Protein AF-A3DLD0-F1 (afdb_monomer_lite)

Secondary structure (DSSP, 8-state):
---PPP-HHHHHHHHHHHHHT---HHHHHHHHHHHHHT--EE---HHHHHHHHHTT---TTEE-GGG--

Foldseek 3Di:
DDDQDQDPQLQVQLVVLVVVPDVPSVLSSLVSSCVVVVAADEDPDPVSLVSCVVVVHDPPSYDYPVNVD

Radius of gyration: 11.7 Å; chains: 1; bounding box: 23×27×28 Å

Structure (mmCIF, N/CA/C/O backbone):
data_AF-A3DLD0-F1
#
_entry.id   AF-A3DLD0-F1
#
loop_
_atom_site.group_PDB
_atom_site.id
_atom_site.type_symbol
_atom_site.label_atom_id
_atom_site.label_alt_id
_atom_site.label_comp_id
_atom_site.label_asym_id
_atom_site.label_entity_id
_atom_site.label_seq_id
_atom_site.pdbx_PDB_ins_code
_atom_site.Cartn_x
_atom_site.Cartn_y
_atom_site.Cartn_z
_atom_site.occupancy
_atom_site.B_iso_or_equiv
_atom_site.auth_seq_id
_atom_site.auth_comp_id
_atom_site.auth_asym_id
_atom_site.auth_atom_id
_atom_site.pdbx_PDB_model_num
ATOM 1 N N . MET A 1 1 ? 8.838 -16.864 11.543 1.00 54.41 1 MET A N 1
ATOM 2 C CA . MET A 1 1 ? 8.044 -15.685 11.136 1.00 54.41 1 MET A CA 1
ATOM 3 C C . MET A 1 1 ? 7.434 -15.977 9.780 1.00 54.41 1 MET A C 1
ATOM 5 O O . MET A 1 1 ? 8.173 -16.368 8.881 1.00 54.41 1 MET A O 1
ATOM 9 N N . ASN A 1 2 ? 6.117 -15.834 9.646 1.00 82.12 2 ASN A N 1
ATOM 10 C CA . ASN A 1 2 ? 5.466 -15.895 8.340 1.00 82.12 2 ASN A CA 1
ATOM 11 C C . ASN A 1 2 ? 5.828 -14.613 7.590 1.00 82.12 2 ASN A C 1
ATOM 13 O O . ASN A 1 2 ? 5.593 -13.523 8.103 1.00 82.12 2 ASN A O 1
ATOM 17 N N . HIS A 1 3 ? 6.449 -14.749 6.426 1.00 84.88 3 HIS A N 1
ATOM 18 C CA . HIS A 1 3 ? 6.771 -13.632 5.549 1.00 84.88 3 HIS A CA 1
ATOM 19 C C . HIS A 1 3 ? 5.928 -13.748 4.288 1.00 84.88 3 HIS A C 1
ATOM 21 O O . HIS A 1 3 ? 5.639 -14.850 3.817 1.00 84.88 3 HIS A O 1
ATOM 27 N N . VAL A 1 4 ? 5.535 -12.601 3.751 1.00 87.88 4 VAL A N 1
ATOM 28 C CA . VAL A 1 4 ? 4.835 -12.524 2.477 1.00 87.88 4 VAL A CA 1
ATOM 29 C C . VAL A 1 4 ? 5.868 -12.135 1.417 1.00 87.88 4 VAL A C 1
ATOM 31 O O . VAL A 1 4 ? 6.501 -11.091 1.570 1.00 87.88 4 VAL A O 1
ATOM 34 N N . PRO A 1 5 ? 6.103 -12.964 0.383 1.00 91.00 5 PRO A N 1
ATOM 35 C CA . PRO A 1 5 ? 7.041 -12.614 -0.672 1.00 91.00 5 PRO A CA 1
ATOM 36 C C . PRO A 1 5 ? 6.539 -11.421 -1.487 1.00 91.00 5 PRO A C 1
ATOM 38 O O . PRO A 1 5 ? 5.351 -11.328 -1.801 1.00 91.00 5 PRO A O 1
ATOM 41 N N . ILE A 1 6 ? 7.474 -10.562 -1.879 1.00 94.31 6 ILE A N 1
ATOM 42 C CA . ILE A 1 6 ? 7.264 -9.545 -2.909 1.00 94.31 6 ILE A CA 1
ATOM 43 C C . ILE A 1 6 ? 7.287 -10.239 -4.277 1.00 94.31 6 ILE A C 1
ATOM 45 O O . ILE A 1 6 ? 8.057 -11.177 -4.485 1.00 94.31 6 ILE A O 1
ATOM 49 N N . ASP A 1 7 ? 6.438 -9.788 -5.193 1.00 93.25 7 ASP A N 1
ATOM 50 C CA . ASP A 1 7 ? 6.341 -10.282 -6.570 1.00 93.25 7 ASP A CA 1
ATOM 51 C C . ASP A 1 7 ? 6.382 -9.124 -7.584 1.00 93.25 7 ASP A C 1
ATOM 53 O O . ASP A 1 7 ? 6.247 -7.953 -7.228 1.00 93.25 7 ASP A O 1
ATOM 57 N N . ASP A 1 8 ? 6.598 -9.443 -8.861 1.00 96.44 8 ASP A N 1
ATOM 58 C CA . ASP A 1 8 ? 6.764 -8.432 -9.915 1.00 96.44 8 ASP A CA 1
ATOM 59 C C . ASP A 1 8 ? 5.525 -7.528 -10.063 1.00 96.44 8 ASP A C 1
ATOM 61 O O . ASP A 1 8 ? 5.649 -6.334 -10.344 1.00 96.44 8 ASP A O 1
ATOM 65 N N . GLU A 1 9 ? 4.327 -8.077 -9.831 1.00 95.75 9 GLU A N 1
ATOM 66 C CA . GLU A 1 9 ? 3.065 -7.333 -9.877 1.00 95.75 9 GLU A CA 1
ATOM 67 C C . GLU A 1 9 ? 2.988 -6.289 -8.757 1.00 95.75 9 GLU A C 1
ATOM 69 O O . GLU A 1 9 ? 2.658 -5.128 -9.010 1.00 95.75 9 GLU A O 1
ATOM 74 N N . SER A 1 10 ? 3.344 -6.666 -7.526 1.00 96.38 10 SER A N 1
ATOM 75 C CA . SER A 1 10 ? 3.349 -5.739 -6.391 1.00 96.38 10 SER A CA 1
ATOM 76 C C . SER A 1 10 ? 4.376 -4.617 -6.557 1.00 96.38 10 SER A C 1
ATOM 78 O O . SER A 1 10 ? 4.076 -3.469 -6.227 1.00 96.38 10 SER A O 1
ATOM 80 N N . ILE A 1 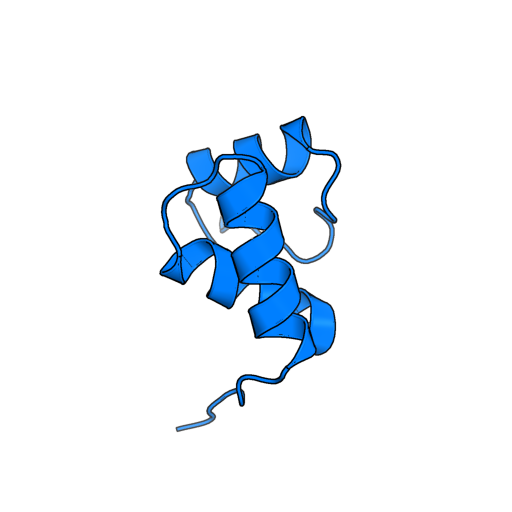11 ? 5.536 -4.896 -7.157 1.00 97.69 11 ILE A N 1
ATOM 81 C CA . ILE A 1 11 ? 6.509 -3.857 -7.528 1.00 97.69 11 ILE A CA 1
ATOM 82 C C . ILE A 1 11 ? 5.942 -2.927 -8.610 1.00 97.69 11 ILE A C 1
ATOM 84 O O . ILE A 1 11 ? 6.030 -1.702 -8.483 1.00 97.69 11 ILE A O 1
ATOM 88 N N . GLY A 1 12 ? 5.345 -3.486 -9.667 1.00 98.19 12 GLY A N 1
ATOM 89 C CA . GLY A 1 12 ? 4.754 -2.707 -10.756 1.00 98.19 12 GLY A CA 1
ATOM 90 C C . GLY A 1 12 ? 3.661 -1.754 -10.266 1.00 98.19 12 GLY A C 1
ATOM 91 O O . GLY A 1 12 ? 3.668 -0.568 -10.611 1.00 98.19 12 GLY A O 1
ATOM 92 N N . ASN A 1 13 ? 2.775 -2.246 -9.399 1.00 97.19 13 ASN A N 1
ATOM 93 C CA . ASN A 1 13 ? 1.713 -1.453 -8.783 1.00 97.19 13 ASN A CA 1
ATOM 94 C C . ASN A 1 13 ? 2.271 -0.365 -7.854 1.00 97.19 13 ASN A C 1
ATOM 96 O O . ASN A 1 13 ? 1.816 0.780 -7.914 1.00 97.19 13 ASN A O 1
ATOM 100 N N . ALA A 1 14 ? 3.315 -0.662 -7.077 1.00 98.25 14 ALA A N 1
ATOM 101 C CA . ALA A 1 14 ? 3.931 0.327 -6.199 1.00 98.25 14 ALA A CA 1
ATOM 102 C C . ALA A 1 14 ? 4.561 1.493 -6.985 1.00 98.25 14 ALA A C 1
ATOM 104 O O . ALA A 1 14 ? 4.380 2.667 -6.649 1.00 98.25 14 ALA A O 1
ATOM 105 N N . ILE A 1 15 ? 5.243 1.181 -8.094 1.00 98.50 15 ILE A N 1
ATOM 106 C CA . ILE A 1 15 ? 5.783 2.185 -9.020 1.00 98.50 15 ILE A CA 1
ATOM 107 C C . ILE A 1 15 ? 4.650 2.984 -9.674 1.00 98.50 15 ILE A C 1
ATOM 109 O O . ILE A 1 15 ? 4.772 4.198 -9.851 1.00 98.50 15 ILE A O 1
ATOM 113 N N . TYR A 1 16 ? 3.544 2.334 -10.037 1.00 98.25 16 TYR A N 1
ATOM 114 C CA . TYR A 1 16 ? 2.377 3.016 -10.591 1.00 98.25 16 TYR A CA 1
ATOM 115 C C . TYR A 1 16 ? 1.786 4.033 -9.602 1.00 98.25 16 TYR A C 1
ATOM 117 O O . TYR A 1 16 ? 1.600 5.191 -9.978 1.00 98.25 16 TYR A O 1
ATOM 125 N N . MET A 1 17 ? 1.595 3.664 -8.331 1.00 98.19 17 MET A N 1
ATOM 126 C CA . MET A 1 17 ? 1.148 4.591 -7.279 1.00 98.19 17 MET A CA 1
ATOM 127 C C . MET A 1 17 ? 2.118 5.763 -7.089 1.00 98.19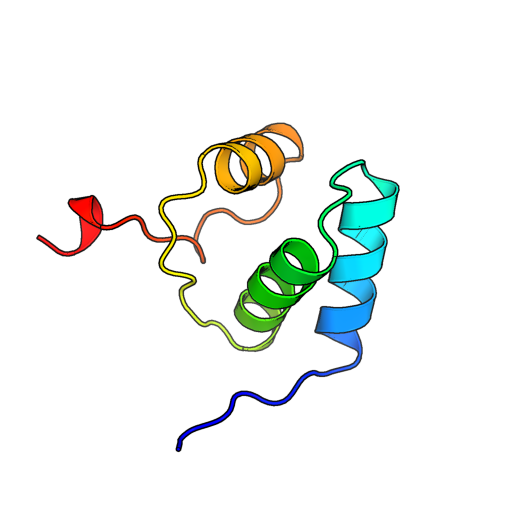 17 MET A C 1
ATOM 129 O O . MET A 1 17 ? 1.696 6.920 -7.018 1.00 98.19 17 MET A O 1
ATOM 133 N N . TYR A 1 18 ? 3.425 5.490 -7.118 1.00 98.56 18 TYR A N 1
ATOM 134 C CA . TYR A 1 18 ? 4.446 6.536 -7.060 1.00 98.56 18 TYR A CA 1
ATOM 135 C C . TYR A 1 18 ? 4.342 7.529 -8.222 1.00 98.56 18 TYR A C 1
ATOM 137 O O . TYR A 1 18 ? 4.502 8.739 -8.039 1.00 98.56 18 TYR A O 1
ATOM 145 N N . ARG A 1 19 ? 4.043 7.034 -9.428 1.00 98.19 19 ARG A N 1
ATOM 146 C 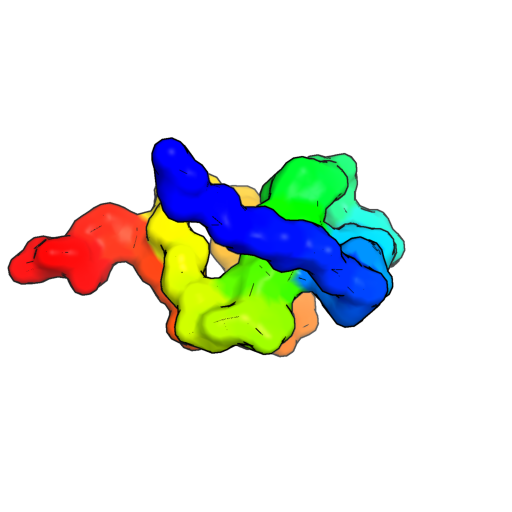CA . ARG A 1 19 ? 3.809 7.870 -10.614 1.00 98.19 19 ARG A CA 1
ATOM 147 C C . ARG A 1 19 ? 2.497 8.650 -10.536 1.00 98.19 19 ARG A C 1
ATOM 149 O O . ARG A 1 19 ? 2.440 9.747 -11.085 1.00 98.19 19 ARG A O 1
ATOM 156 N N . LEU A 1 20 ? 1.477 8.111 -9.866 1.00 98.00 20 LEU A N 1
ATOM 157 C CA . LEU A 1 20 ? 0.213 8.803 -9.597 1.00 98.00 20 LEU A CA 1
ATOM 158 C C . LEU A 1 20 ? 0.344 9.908 -8.539 1.00 98.00 20 LEU A C 1
ATOM 160 O O . LEU A 1 20 ? -0.460 10.838 -8.542 1.00 98.00 20 LEU A O 1
ATOM 164 N N . GLY A 1 21 ? 1.364 9.841 -7.679 1.00 98.12 21 GLY A N 1
ATOM 165 C CA . GLY A 1 21 ? 1.739 10.931 -6.779 1.00 98.12 21 GLY A CA 1
ATOM 166 C C . GLY A 1 21 ? 1.982 10.538 -5.323 1.00 98.12 21 GLY A C 1
ATOM 167 O O . GLY A 1 21 ? 2.479 11.385 -4.585 1.00 98.12 21 GLY A O 1
ATOM 168 N N . HIS A 1 22 ? 1.702 9.297 -4.909 1.00 98.38 22 HIS A N 1
ATOM 169 C CA . HIS A 1 22 ? 1.975 8.848 -3.539 1.00 98.38 22 HIS A CA 1
ATOM 170 C C . HIS A 1 22 ? 3.463 8.550 -3.368 1.00 98.38 22 HIS A C 1
ATOM 172 O O . HIS A 1 22 ? 3.987 7.589 -3.936 1.00 98.38 22 HIS A O 1
ATOM 178 N N . ARG A 1 23 ? 4.184 9.414 -2.652 1.00 97.44 23 ARG A N 1
ATOM 179 C CA . ARG A 1 23 ? 5.654 9.367 -2.617 1.00 97.44 23 ARG A CA 1
ATOM 180 C C . ARG A 1 23 ? 6.220 8.355 -1.626 1.00 97.44 23 ARG A C 1
ATOM 182 O O . ARG A 1 23 ? 7.397 8.024 -1.773 1.00 97.44 23 ARG A O 1
ATOM 189 N N . ASP A 1 24 ? 5.414 7.835 -0.702 1.00 97.94 24 ASP A N 1
ATOM 190 C CA . ASP A 1 24 ? 5.842 6.753 0.180 1.00 97.94 24 ASP A CA 1
ATOM 191 C C . ASP A 1 24 ? 5.849 5.416 -0.575 1.00 97.94 24 ASP A C 1
ATOM 193 O O . ASP A 1 24 ? 4.813 4.818 -0.876 1.00 97.94 24 ASP A O 1
ATOM 197 N N . MET A 1 25 ? 7.050 4.964 -0.939 1.00 97.62 25 MET A N 1
ATOM 198 C CA . MET A 1 25 ? 7.238 3.718 -1.680 1.00 97.62 25 MET A CA 1
ATOM 199 C C . MET A 1 25 ? 6.969 2.479 -0.818 1.00 97.62 25 MET A C 1
ATOM 201 O O . MET A 1 25 ? 6.605 1.436 -1.363 1.00 97.62 25 MET A O 1
ATOM 205 N N . ILE A 1 26 ? 7.159 2.569 0.500 1.00 97.00 26 ILE A N 1
ATOM 206 C CA . ILE A 1 26 ? 6.955 1.433 1.398 1.00 97.00 26 ILE A CA 1
ATOM 207 C C . ILE A 1 26 ? 5.457 1.163 1.512 1.00 97.00 26 ILE A C 1
ATOM 209 O O . ILE A 1 26 ? 5.042 0.024 1.300 1.00 97.00 26 ILE A O 1
ATOM 213 N N . ASP A 1 27 ? 4.641 2.197 1.716 1.00 97.19 27 ASP A N 1
ATOM 214 C CA . ASP A 1 27 ? 3.181 2.051 1.765 1.00 97.19 27 ASP A CA 1
ATOM 215 C C . ASP A 1 27 ? 2.604 1.572 0.439 1.00 97.19 27 ASP A C 1
ATOM 217 O O . ASP A 1 27 ? 1.790 0.644 0.403 1.00 97.19 27 ASP A O 1
ATOM 221 N N . ASN A 1 28 ? 3.092 2.139 -0.669 1.00 97.88 28 ASN A N 1
ATOM 222 C CA . ASN A 1 28 ? 2.716 1.701 -2.009 1.00 97.88 28 ASN A CA 1
ATOM 223 C C . ASN A 1 28 ? 2.974 0.202 -2.195 1.00 97.88 28 ASN A C 1
ATOM 225 O O . ASN A 1 28 ? 2.138 -0.514 -2.752 1.00 97.88 28 ASN A O 1
ATOM 229 N N . LEU A 1 29 ? 4.126 -0.284 -1.728 1.00 97.69 29 LEU A N 1
ATOM 230 C CA . LEU A 1 29 ? 4.500 -1.687 -1.833 1.00 97.69 29 LEU A CA 1
ATOM 231 C C . LEU A 1 29 ? 3.667 -2.577 -0.907 1.00 97.69 29 LEU A C 1
ATOM 233 O O . LEU A 1 29 ? 3.163 -3.603 -1.362 1.00 97.69 29 LEU A O 1
ATOM 237 N N . LEU A 1 30 ? 3.472 -2.187 0.354 1.00 96.75 30 LEU A N 1
ATOM 238 C CA . LEU A 1 30 ? 2.653 -2.938 1.310 1.00 96.75 30 LEU A CA 1
ATOM 239 C C . LEU A 1 30 ? 1.213 -3.085 0.813 1.00 96.75 30 LEU A C 1
ATOM 241 O O . LEU A 1 30 ? 0.689 -4.200 0.772 1.00 96.75 30 LEU A O 1
ATOM 245 N N . TYR A 1 31 ? 0.604 -1.992 0.352 1.00 97.31 31 TYR A N 1
ATOM 246 C CA . TYR A 1 31 ? -0.705 -2.019 -0.293 1.00 97.31 31 TYR A CA 1
ATOM 247 C C . TYR A 1 31 ? -0.717 -2.955 -1.505 1.00 97.31 31 TYR A C 1
ATOM 249 O O . TYR A 1 31 ? -1.573 -3.838 -1.605 1.00 97.31 31 TYR A O 1
ATOM 257 N N . SER A 1 32 ? 0.271 -2.829 -2.390 1.00 96.94 32 SER A N 1
ATOM 258 C CA . SER A 1 32 ? 0.337 -3.607 -3.627 1.00 96.94 32 SER A CA 1
ATOM 259 C C . SER A 1 32 ? 0.496 -5.114 -3.392 1.00 96.94 32 SER A C 1
ATOM 261 O O . SER A 1 32 ? -0.134 -5.905 -4.093 1.00 96.94 32 SER A O 1
ATOM 263 N N . ILE A 1 33 ? 1.261 -5.531 -2.376 1.00 96.38 33 ILE A N 1
ATOM 264 C CA . ILE A 1 33 ? 1.381 -6.944 -1.966 1.00 96.38 33 ILE A CA 1
ATOM 265 C C . ILE A 1 33 ? 0.017 -7.513 -1.563 1.00 96.38 33 ILE A C 1
ATOM 267 O O . ILE A 1 33 ? -0.299 -8.673 -1.843 1.00 96.38 33 ILE A O 1
ATOM 271 N N . THR A 1 34 ? -0.819 -6.715 -0.894 1.00 95.81 34 THR A N 1
ATOM 272 C CA . THR A 1 34 ? -2.136 -7.204 -0.468 1.00 95.81 34 THR A CA 1
ATOM 273 C C . THR A 1 34 ? -3.087 -7.439 -1.639 1.00 95.81 34 THR A C 1
ATOM 275 O O . THR A 1 34 ? -3.900 -8.364 -1.569 1.00 95.81 34 THR A O 1
ATOM 278 N N . LEU A 1 35 ? -2.940 -6.683 -2.735 1.00 93.56 35 LEU A N 1
ATOM 279 C CA . LEU A 1 35 ? -3.707 -6.887 -3.964 1.00 93.56 35 LEU A CA 1
ATOM 280 C C . LEU A 1 35 ? -3.331 -8.198 -4.659 1.00 93.56 35 LEU A C 1
ATOM 282 O O . LEU A 1 35 ? -4.223 -9.000 -4.943 1.00 93.56 35 LEU A O 1
ATOM 286 N N . SER A 1 36 ? -2.033 -8.453 -4.869 1.00 86.94 36 SER A N 1
ATOM 287 C CA . SER A 1 36 ? -1.576 -9.661 -5.580 1.00 86.94 36 SER A CA 1
ATOM 288 C C . SER A 1 36 ? -1.917 -10.948 -4.816 1.00 86.94 36 SER A C 1
ATOM 290 O O . SER A 1 36 ? -2.181 -11.994 -5.411 1.00 86.94 36 SER A O 1
ATOM 292 N N . ARG A 1 37 ? -1.990 -10.877 -3.479 1.00 86.25 37 ARG A N 1
ATOM 293 C CA . ARG A 1 37 ? -2.180 -12.050 -2.604 1.00 86.25 37 ARG A CA 1
ATOM 294 C C . ARG A 1 37 ? -3.537 -12.140 -1.916 1.00 86.25 37 ARG A C 1
ATOM 296 O O . ARG A 1 37 ? -3.728 -13.035 -1.094 1.00 86.25 37 ARG A O 1
ATOM 303 N N . LYS A 1 38 ? -4.483 -11.258 -2.256 1.00 87.44 38 LYS A N 1
ATOM 304 C CA . LYS A 1 38 ? -5.829 -11.200 -1.647 1.00 87.44 38 LYS A CA 1
ATOM 305 C C . LYS A 1 38 ? -5.779 -11.114 -0.114 1.00 87.44 38 LYS A C 1
ATOM 307 O O . LYS A 1 38 ? -6.576 -11.746 0.580 1.00 87.44 38 LYS A O 1
ATOM 312 N N . LEU A 1 39 ? -4.822 -10.351 0.407 1.00 93.94 39 LEU A N 1
ATOM 313 C CA . LEU A 1 39 ? -4.675 -10.093 1.839 1.00 93.94 39 LEU A CA 1
ATOM 314 C C . LEU A 1 39 ? -5.465 -8.844 2.238 1.00 93.94 39 LEU A C 1
ATOM 316 O O . LEU A 1 39 ? -5.894 -8.059 1.391 1.00 93.94 39 LEU A O 1
ATOM 320 N N . LYS A 1 40 ? -5.638 -8.658 3.546 1.00 95.19 40 LYS A N 1
ATOM 321 C CA . LYS A 1 40 ? -6.108 -7.398 4.121 1.00 95.19 40 LYS A CA 1
ATOM 322 C C . LYS A 1 40 ? -4.911 -6.616 4.657 1.00 95.19 40 LYS A C 1
ATOM 324 O O . LYS A 1 40 ? -4.089 -7.192 5.366 1.00 95.19 40 LYS A O 1
ATOM 329 N N . LEU A 1 41 ? -4.825 -5.330 4.332 1.00 96.31 41 LEU A N 1
ATOM 330 C CA . LEU A 1 41 ? -3.913 -4.384 4.963 1.00 96.31 41 LEU A CA 1
ATOM 331 C C . LEU A 1 41 ? -4.661 -3.700 6.106 1.00 96.31 41 LEU A C 1
ATOM 333 O O . LEU A 1 41 ? -5.563 -2.900 5.859 1.00 96.31 41 LEU A O 1
ATOM 337 N N . LEU A 1 42 ? -4.302 -4.045 7.342 1.00 97.00 42 LEU A N 1
ATOM 338 C CA . LEU A 1 42 ? -4.750 -3.315 8.522 1.00 97.00 42 LEU A CA 1
ATOM 339 C C . LEU A 1 42 ? -3.904 -2.052 8.662 1.00 97.00 42 LEU A C 1
ATOM 341 O O . LEU A 1 42 ? -2.689 -2.156 8.823 1.00 97.00 42 LEU A O 1
ATOM 345 N N . THR A 1 43 ? -4.533 -0.884 8.590 1.00 96.38 43 THR A N 1
ATOM 346 C CA . THR A 1 43 ? -3.837 0.402 8.701 1.00 96.38 43 THR A CA 1
ATOM 347 C C . THR A 1 43 ? -4.722 1.468 9.346 1.00 96.38 43 THR A C 1
ATOM 349 O O . THR A 1 43 ? -5.946 1.376 9.304 1.00 96.38 43 THR A O 1
ATOM 352 N N . VAL A 1 44 ? -4.077 2.467 9.948 1.00 96.94 44 VAL A N 1
ATOM 353 C CA . VAL A 1 44 ? -4.677 3.719 10.454 1.00 96.94 44 VAL A CA 1
ATOM 354 C C . VAL A 1 44 ? -4.215 4.931 9.638 1.00 96.94 44 VAL A C 1
ATOM 356 O O . VAL A 1 44 ? -4.422 6.074 10.034 1.00 96.94 44 VAL A O 1
ATOM 359 N N . ASP A 1 45 ? -3.510 4.684 8.535 1.00 96.81 45 ASP A N 1
ATOM 360 C CA . ASP A 1 45 ? -2.963 5.733 7.690 1.00 96.81 45 ASP A CA 1
ATOM 361 C C . ASP A 1 45 ? -4.051 6.329 6.789 1.00 96.81 45 ASP A C 1
ATOM 363 O O . ASP A 1 45 ? -4.396 5.794 5.731 1.00 96.81 45 ASP A O 1
ATOM 367 N N . GLU A 1 46 ? -4.595 7.458 7.231 1.00 96.56 46 GLU A N 1
ATOM 368 C CA . GLU A 1 46 ? -5.616 8.209 6.505 1.00 96.56 46 GLU A CA 1
ATOM 369 C C . GLU A 1 46 ? -5.093 8.832 5.195 1.00 96.56 46 GLU A C 1
ATOM 371 O O . GLU A 1 46 ? -5.880 9.056 4.272 1.00 96.56 46 GLU A O 1
ATOM 376 N N . GLU A 1 47 ? -3.783 9.096 5.067 1.00 97.44 47 GLU A N 1
ATOM 377 C CA . GLU A 1 47 ? -3.195 9.622 3.826 1.00 97.44 47 GLU A CA 1
ATOM 378 C C . GLU A 1 47 ? -3.226 8.550 2.733 1.00 97.44 47 GLU A C 1
ATOM 380 O O . GLU A 1 47 ? -3.711 8.811 1.624 1.00 97.44 47 GLU A O 1
ATOM 385 N N . LEU A 1 48 ? -2.806 7.325 3.064 1.00 97.94 48 LEU A N 1
ATOM 386 C CA . LEU A 1 48 ? -2.873 6.184 2.153 1.00 97.94 48 LEU A CA 1
ATOM 387 C C . LEU A 1 48 ? -4.324 5.864 1.762 1.00 97.94 48 LEU A C 1
ATOM 389 O O . LEU A 1 48 ? -4.618 5.669 0.578 1.00 97.94 48 LEU A O 1
ATOM 393 N N . ILE A 1 49 ? -5.241 5.827 2.736 1.00 97.50 49 ILE A N 1
ATOM 394 C CA . ILE A 1 49 ? -6.669 5.562 2.489 1.00 97.50 49 ILE A CA 1
ATOM 395 C C . ILE A 1 49 ? -7.252 6.623 1.553 1.00 97.50 49 ILE A C 1
ATOM 397 O O . ILE A 1 49 ? -7.827 6.283 0.514 1.00 97.50 49 ILE A O 1
ATOM 401 N N . GLY A 1 50 ? -7.047 7.903 1.871 1.00 98.06 50 GLY A N 1
ATOM 402 C CA . GLY A 1 50 ? -7.524 9.011 1.052 1.00 98.06 50 GLY A CA 1
ATOM 403 C C . GLY A 1 50 ? -6.921 9.004 -0.354 1.00 98.06 50 GLY A C 1
ATOM 404 O O . GLY A 1 50 ? -7.619 9.289 -1.331 1.00 98.06 50 GLY A O 1
ATOM 405 N N . PHE A 1 51 ? -5.645 8.629 -0.495 1.00 98.38 51 PHE A N 1
ATOM 406 C CA . PHE A 1 51 ? -4.996 8.481 -1.796 1.00 98.38 51 PHE A CA 1
ATOM 407 C C . PHE A 1 51 ? -5.645 7.377 -2.642 1.00 98.38 51 PHE A C 1
ATOM 409 O O . PHE A 1 51 ? -5.975 7.609 -3.809 1.00 98.38 51 PHE A O 1
ATOM 416 N N . ILE A 1 52 ? -5.865 6.194 -2.060 1.00 97.62 52 ILE A N 1
ATOM 417 C CA . ILE A 1 52 ? -6.511 5.050 -2.723 1.00 97.62 52 ILE A CA 1
ATOM 418 C C . ILE A 1 52 ? -7.900 5.443 -3.229 1.00 97.62 52 ILE A C 1
ATOM 420 O O . ILE A 1 52 ? -8.215 5.222 -4.401 1.00 97.62 52 ILE A O 1
ATOM 424 N N . GLU A 1 53 ? -8.707 6.072 -2.376 1.00 97.25 53 GLU A N 1
ATOM 425 C CA . GLU A 1 53 ?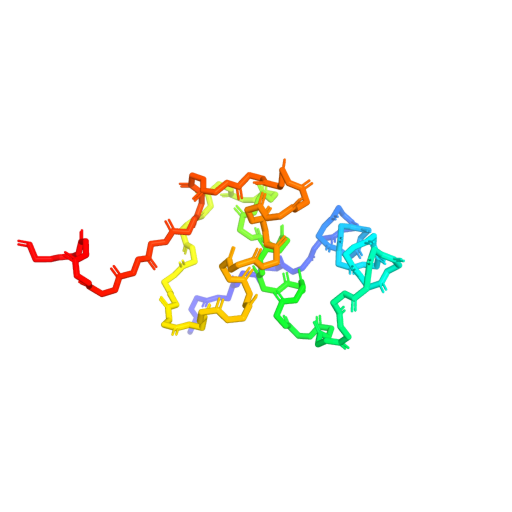 -10.072 6.485 -2.710 1.00 97.25 53 GLU A CA 1
ATOM 426 C C . GLU A 1 53 ? -10.090 7.555 -3.806 1.00 97.25 53 GLU A C 1
ATOM 428 O O . GLU A 1 53 ? -10.797 7.414 -4.806 1.00 97.25 53 GLU A O 1
ATOM 433 N N . LYS A 1 54 ? -9.240 8.582 -3.689 1.00 98.19 54 LYS A N 1
ATOM 434 C CA . LYS A 1 54 ? -9.102 9.649 -4.691 1.00 98.19 54 LYS A CA 1
ATOM 435 C C . LYS A 1 54 ? -8.738 9.117 -6.080 1.00 98.19 54 LYS A C 1
ATOM 437 O O . LYS A 1 54 ? -9.186 9.669 -7.086 1.00 98.19 54 LYS A O 1
ATOM 442 N N . HIS A 1 55 ? -7.907 8.079 -6.145 1.00 97.62 55 HIS A N 1
ATOM 443 C CA . HIS A 1 55 ? -7.431 7.491 -7.398 1.00 97.62 55 HIS A CA 1
ATOM 444 C C . HIS A 1 55 ? -8.246 6.270 -7.861 1.00 97.62 55 HIS A C 1
ATOM 446 O O . HIS A 1 55 ? -7.882 5.657 -8.863 1.00 97.62 55 HIS A O 1
ATOM 452 N N . ASN A 1 56 ? -9.369 5.951 -7.200 1.00 96.50 56 ASN A N 1
ATOM 453 C CA . ASN A 1 56 ? -10.217 4.782 -7.483 1.00 96.50 56 ASN A CA 1
ATOM 454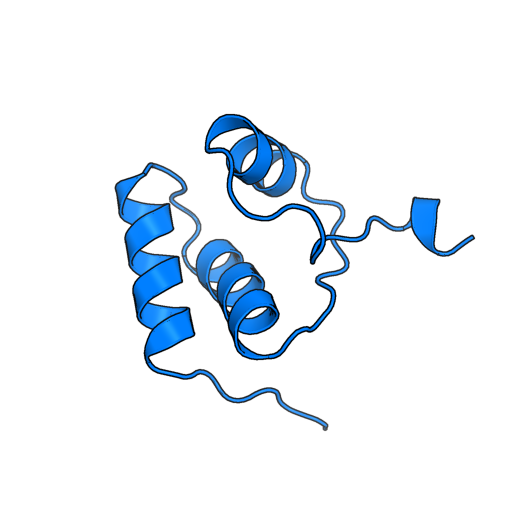 C C . ASN A 1 56 ? -9.448 3.448 -7.468 1.00 96.50 56 ASN A C 1
ATOM 456 O O . ASN A 1 56 ? -9.761 2.525 -8.225 1.00 96.50 56 ASN A O 1
ATOM 460 N N . LEU A 1 57 ? -8.424 3.347 -6.621 1.00 96.44 57 LEU A N 1
ATOM 461 C CA . LEU A 1 57 ? -7.713 2.096 -6.392 1.00 96.44 57 LEU A CA 1
ATOM 462 C C . LEU A 1 57 ? -8.574 1.173 -5.507 1.00 96.44 57 LEU A C 1
ATOM 464 O O . LEU A 1 57 ? -9.423 1.659 -4.753 1.00 96.44 57 LEU A O 1
ATOM 468 N N . PRO A 1 58 ? -8.407 -0.162 -5.581 1.00 95.50 58 PRO A N 1
ATOM 469 C CA . PRO A 1 58 ? -9.190 -1.078 -4.758 1.00 95.50 58 PRO A CA 1
ATOM 470 C C . PRO A 1 58 ? -9.116 -0.731 -3.262 1.00 95.50 58 PRO A C 1
ATOM 472 O O . PRO A 1 58 ? -8.042 -0.652 -2.677 1.00 95.50 58 PRO A O 1
ATOM 475 N N . ARG A 1 59 ? -10.276 -0.518 -2.637 1.00 94.31 59 ARG A N 1
ATOM 476 C CA . ARG A 1 59 ? -10.400 -0.208 -1.199 1.00 94.31 59 ARG A CA 1
ATOM 477 C C . ARG A 1 59 ? -10.772 -1.432 -0.360 1.00 94.31 59 ARG A C 1
ATOM 479 O O . ARG A 1 59 ? -10.650 -1.424 0.864 1.00 94.31 59 ARG A O 1
ATOM 486 N N . ASN A 1 60 ? -11.227 -2.500 -1.015 1.00 93.19 60 ASN A N 1
ATOM 487 C CA . ASN A 1 60 ? -11.732 -3.719 -0.382 1.00 93.19 60 ASN A CA 1
ATOM 488 C C . ASN A 1 60 ? -10.646 -4.533 0.335 1.00 93.19 60 ASN A C 1
ATOM 490 O O . ASN A 1 60 ? -10.982 -5.371 1.168 1.00 93.19 60 ASN A O 1
ATOM 494 N N . ASN A 1 61 ? -9.371 -4.328 0.020 1.00 93.56 61 ASN A N 1
ATOM 495 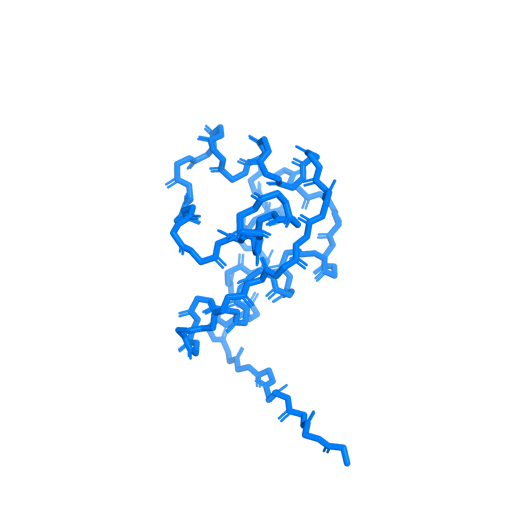C CA . ASN A 1 61 ? -8.225 -4.930 0.698 1.00 93.56 61 ASN A CA 1
ATOM 496 C C . ASN A 1 61 ? -7.757 -4.121 1.919 1.00 93.56 61 ASN A C 1
ATOM 498 O O . ASN A 1 61 ? -6.929 -4.626 2.663 1.00 93.56 61 ASN A O 1
ATOM 502 N N . ILE A 1 62 ? -8.287 -2.923 2.174 1.00 96.56 62 ILE A N 1
ATOM 503 C CA . ILE A 1 62 ? -7.958 -2.137 3.372 1.00 96.56 62 ILE A CA 1
ATOM 504 C C . ILE A 1 62 ? -8.961 -2.428 4.491 1.00 96.56 62 ILE A C 1
ATOM 506 O O . ILE A 1 62 ? -10.170 -2.498 4.249 1.00 96.56 62 ILE A O 1
ATOM 510 N N . ILE A 1 63 ? -8.459 -2.558 5.715 1.00 97.12 63 ILE A N 1
ATOM 511 C CA . ILE A 1 63 ? -9.254 -2.627 6.940 1.00 97.12 63 ILE A CA 1
ATOM 512 C C . ILE A 1 63 ? -8.697 -1.634 7.970 1.00 97.12 63 ILE A C 1
ATOM 514 O O . ILE A 1 63 ? -7.480 -1.480 8.065 1.00 97.12 63 ILE A O 1
ATOM 518 N N . THR A 1 64 ? -9.565 -0.951 8.714 1.00 96.25 64 THR A N 1
ATOM 519 C CA . THR A 1 64 ? -9.175 -0.091 9.846 1.00 96.25 64 THR A CA 1
ATOM 520 C C . THR A 1 64 ? -9.460 -0.799 11.176 1.00 96.25 64 THR A C 1
ATOM 522 O O . THR A 1 64 ? -10.252 -1.750 11.192 1.00 96.25 64 THR A O 1
ATOM 525 N N . PRO A 1 65 ? -8.824 -0.405 12.296 1.00 95.62 65 PRO A N 1
ATOM 526 C CA . PRO A 1 65 ? -9.056 -1.040 13.595 1.00 95.62 65 PRO A CA 1
ATOM 527 C C . PRO A 1 65 ? -10.527 -1.071 14.021 1.00 95.62 65 PRO A C 1
ATOM 529 O O . PRO A 1 65 ? -10.972 -2.073 14.564 1.00 95.62 65 PRO A O 1
ATOM 532 N N . GLU A 1 66 ? -11.303 -0.039 13.694 1.00 93.81 66 GLU A N 1
ATOM 533 C CA . GLU A 1 66 ? -12.732 0.075 14.027 1.00 93.81 66 GLU A CA 1
ATOM 534 C C . GLU A 1 66 ? -13.599 -0.981 13.322 1.00 93.81 66 GLU A C 1
ATOM 536 O O . GLU A 1 66 ? -14.757 -1.175 13.674 1.00 93.81 66 GLU A O 1
ATOM 541 N N . GLN A 1 67 ? -13.063 -1.651 12.297 1.00 93.38 67 GLN A N 1
ATOM 542 C CA . GLN A 1 67 ? -13.737 -2.729 11.569 1.00 93.38 67 GLN A CA 1
ATOM 543 C C . GLN A 1 67 ? -13.394 -4.124 12.117 1.00 93.38 67 GLN A C 1
ATOM 545 O O . GLN A 1 67 ? -13.847 -5.122 11.550 1.00 93.38 67 GLN A O 1
ATOM 550 N N . LEU A 1 68 ? -12.537 -4.206 13.142 1.00 90.56 68 LEU A N 1
ATOM 551 C CA . LEU A 1 68 ? -12.158 -5.454 13.812 1.00 90.56 68 LEU A CA 1
ATOM 552 C C . LEU A 1 68 ? -12.959 -5.727 15.093 1.00 90.56 68 LEU A C 1
ATOM 554 O O . LEU A 1 68 ? -12.862 -6.842 15.611 1.00 90.56 68 LEU A O 1
ATOM 558 N N . ASP A 1 69 ? -13.717 -4.739 15.571 1.00 75.12 69 ASP A N 1
ATOM 559 C CA . ASP A 1 69 ? -14.655 -4.849 16.695 1.00 75.12 69 ASP A CA 1
ATOM 560 C C . ASP A 1 69 ? -16.001 -5.463 16.258 1.00 75.12 69 ASP A C 1
ATOM 562 O O . ASP A 1 69 ? -16.573 -6.252 17.050 1.00 75.12 69 ASP A O 1
#

Sequence (69 aa):
MNHVPIDDESIGNAIYMYRLGHRDMIDNLLYSITLSRKLKLLTVDEELIGFIEKHNLPRNNIITPEQLD

pLDDT: mean 94.65, std 6.47, range [54.41, 98.56]

Organism: Staphylothermus marinus (strain ATCC 43588 / DSM 3639 / JCM 9404 / F1) (NCBI:txid399550)